Protein AF-A0A537K1M7-F1 (afdb_monomer_lite)

Structure (mmCIF, N/CA/C/O backbone):
data_AF-A0A537K1M7-F1
#
_entry.id   AF-A0A537K1M7-F1
#
loop_
_atom_site.group_PDB
_atom_site.id
_atom_site.type_symbol
_atom_site.label_atom_id
_atom_site.label_alt_id
_atom_site.label_comp_id
_atom_site.label_asym_id
_atom_site.label_entity_id
_atom_site.label_seq_id
_atom_site.pdbx_PDB_ins_code
_atom_site.Cartn_x
_atom_site.Cartn_y
_atom_site.Cartn_z
_atom_site.occupancy
_atom_site.B_iso_or_equiv
_atom_site.auth_seq_id
_atom_site.auth_comp_id
_atom_site.auth_asym_id
_atom_site.auth_atom_id
_atom_site.pdbx_PDB_model_num
ATOM 1 N N . MET A 1 1 ? -56.524 41.704 44.166 1.00 46.28 1 MET A N 1
ATOM 2 C CA . MET A 1 1 ? -56.011 42.539 43.057 1.00 46.28 1 MET A CA 1
ATOM 3 C C . MET A 1 1 ? -54.524 42.762 43.299 1.00 46.28 1 MET A C 1
ATOM 5 O O . MET A 1 1 ? -54.181 43.367 44.303 1.00 46.28 1 MET A O 1
ATOM 9 N N . LYS A 1 2 ? -53.652 42.153 42.482 1.00 39.47 2 LYS A N 1
ATOM 10 C CA . LYS A 1 2 ? -52.185 42.265 42.602 1.00 39.47 2 LYS A CA 1
ATOM 11 C C . LYS A 1 2 ? -51.695 43.483 41.801 1.00 39.47 2 LYS A C 1
ATOM 13 O O . LYS A 1 2 ? -52.174 43.650 40.679 1.00 39.47 2 LYS A O 1
ATOM 18 N N . PRO A 1 3 ? -50.773 44.301 42.334 1.00 35.41 3 PRO A N 1
ATOM 19 C CA . PRO A 1 3 ? -50.253 45.464 41.631 1.00 35.41 3 PRO A CA 1
ATOM 20 C C . PRO A 1 3 ? -49.274 45.061 40.517 1.00 35.41 3 PRO A C 1
ATOM 22 O O . PRO A 1 3 ? -48.535 44.083 40.629 1.00 35.41 3 PRO A O 1
ATOM 25 N N . LEU A 1 4 ? -49.312 45.842 39.437 1.00 50.31 4 LEU A N 1
ATOM 26 C CA . LEU A 1 4 ? -48.335 45.892 38.351 1.00 50.31 4 LEU A CA 1
ATOM 27 C C . LEU A 1 4 ? -47.011 46.448 38.888 1.00 50.31 4 LEU A C 1
ATOM 29 O O . LEU A 1 4 ? -47.069 47.449 39.583 1.00 50.31 4 LEU A O 1
ATOM 33 N N . PHE A 1 5 ? -45.881 45.802 38.571 1.00 49.34 5 PHE A N 1
ATOM 34 C CA . PHE A 1 5 ? -44.528 46.352 38.319 1.00 49.34 5 PHE A CA 1
ATOM 35 C C . PHE A 1 5 ? -43.484 45.235 38.526 1.00 49.34 5 PHE A C 1
ATOM 37 O O . PHE A 1 5 ? -43.218 44.900 39.674 1.00 49.34 5 PHE A O 1
ATOM 44 N N . ASN A 1 6 ? -42.897 44.663 37.453 1.00 32.62 6 ASN A N 1
ATOM 45 C CA . ASN A 1 6 ? -41.443 44.388 37.380 1.00 32.62 6 ASN A CA 1
ATOM 46 C C . ASN A 1 6 ? -40.952 43.763 36.045 1.00 32.62 6 ASN A C 1
ATOM 48 O O . ASN A 1 6 ? -41.394 42.684 35.660 1.00 32.62 6 ASN A O 1
ATOM 52 N N . THR A 1 7 ? -39.967 44.450 35.445 1.00 33.59 7 THR A N 1
ATOM 53 C CA . THR A 1 7 ? -38.745 43.963 34.749 1.00 33.59 7 THR A CA 1
ATOM 54 C C . THR A 1 7 ? -38.790 43.155 33.429 1.00 33.59 7 THR A C 1
ATOM 56 O O . THR A 1 7 ? -39.758 42.459 33.124 1.00 33.59 7 THR A O 1
ATOM 59 N N . PRO A 1 8 ? -37.711 43.238 32.604 1.00 41.66 8 PRO A N 1
ATOM 60 C CA . PRO A 1 8 ? -37.642 42.710 31.233 1.00 41.66 8 PRO A CA 1
ATOM 61 C C . PRO A 1 8 ? -37.436 41.184 31.194 1.00 41.66 8 PRO A C 1
ATOM 63 O O . PRO A 1 8 ? -36.663 40.660 30.401 1.00 41.66 8 PRO A O 1
ATOM 66 N N . PHE A 1 9 ? -38.125 40.439 32.057 1.00 47.12 9 PHE A N 1
ATOM 67 C CA . PHE A 1 9 ? -37.960 38.990 32.177 1.00 47.12 9 PHE A CA 1
ATOM 68 C C . PHE A 1 9 ? -38.904 38.187 31.263 1.00 47.12 9 PHE A C 1
ATOM 70 O O . PHE A 1 9 ? -38.899 36.959 31.277 1.00 47.12 9 PHE A O 1
ATOM 77 N N . LYS A 1 10 ? -39.692 38.846 30.399 1.00 42.09 10 LYS A N 1
ATOM 78 C CA . LYS A 1 10 ? -40.519 38.144 29.397 1.00 42.09 10 LYS A CA 1
ATOM 79 C C . LYS A 1 10 ? -39.716 37.492 28.259 1.00 42.09 10 LYS A C 1
ATOM 81 O O . LYS A 1 10 ? -40.303 36.746 27.485 1.00 42.09 10 LYS A O 1
ATOM 86 N N . GLN A 1 11 ? -38.404 37.721 28.161 1.00 44.38 11 GLN A N 1
ATOM 87 C CA . GLN A 1 11 ? -37.561 37.118 27.116 1.00 44.38 11 GLN A CA 1
ATOM 88 C C . GLN A 1 11 ? -36.901 35.787 27.516 1.00 44.38 11 GLN A C 1
ATOM 90 O O . GLN A 1 11 ? -36.377 35.091 26.652 1.00 44.38 11 GLN A O 1
ATOM 95 N N . ALA A 1 12 ? -36.960 35.373 28.784 1.00 45.44 12 ALA A N 1
ATOM 96 C CA . ALA A 1 12 ? -36.185 34.221 29.257 1.00 45.44 12 ALA A CA 1
ATOM 97 C C . ALA A 1 12 ? -36.898 32.855 29.155 1.00 45.44 12 ALA A C 1
ATOM 99 O O . ALA A 1 12 ? -36.339 31.857 29.600 1.00 45.44 12 ALA A O 1
ATOM 100 N N . LEU A 1 13 ? -38.105 32.772 28.573 1.00 41.72 13 LEU A N 1
ATOM 101 C CA . LEU A 1 13 ? -38.838 31.497 28.459 1.00 41.72 13 LEU A CA 1
ATOM 102 C C . LEU A 1 13 ? -38.733 30.830 27.074 1.00 41.72 13 LEU A C 1
ATOM 104 O O . LEU A 1 13 ? -38.984 29.637 26.955 1.00 41.72 13 LEU A O 1
ATOM 108 N N . LEU A 1 14 ? -38.294 31.554 26.036 1.00 40.31 14 LEU A N 1
ATOM 109 C CA . LEU A 1 14 ? -38.067 30.989 24.693 1.00 40.31 14 LEU A CA 1
ATOM 110 C C . LEU A 1 14 ? -36.655 30.412 24.493 1.00 40.31 14 LEU A C 1
ATOM 112 O O . LEU A 1 14 ? -36.422 29.693 23.528 1.00 40.31 14 LEU A O 1
ATOM 116 N N . ALA A 1 15 ? -35.727 30.652 25.422 1.00 47.09 15 ALA A N 1
ATOM 117 C CA . ALA A 1 15 ? -34.363 30.118 25.358 1.00 47.09 15 ALA A CA 1
ATOM 118 C C . ALA A 1 15 ? -34.199 28.728 26.009 1.00 47.09 15 ALA A C 1
ATOM 120 O O . ALA A 1 15 ? -33.095 28.195 26.043 1.00 47.09 15 ALA A O 1
ATOM 121 N N . LEU A 1 16 ? -35.279 28.118 26.512 1.00 48.31 16 LEU A N 1
ATOM 122 C CA . LEU A 1 16 ? -35.249 26.752 27.058 1.00 48.31 16 LEU A CA 1
ATOM 123 C C . LEU A 1 16 ? -35.706 25.684 26.048 1.00 48.31 16 LEU A C 1
ATOM 125 O O . LEU A 1 16 ? -35.660 24.500 26.360 1.00 48.31 16 LEU A O 1
ATOM 129 N N . PHE A 1 17 ? -36.048 26.077 24.812 1.00 54.41 17 PHE A N 1
ATOM 130 C CA . PHE A 1 17 ? -36.280 25.163 23.681 1.00 54.41 17 PHE A CA 1
ATOM 131 C C . PHE A 1 17 ? -35.161 25.225 22.626 1.00 54.41 17 PHE A C 1
ATOM 133 O O . PHE A 1 17 ? -35.382 25.075 21.428 1.00 54.41 17 PHE A O 1
ATOM 140 N N . SER A 1 18 ? -33.932 25.493 23.063 1.00 53.09 18 SER A N 1
ATOM 141 C CA . SER A 1 18 ? -32.704 25.306 22.273 1.00 53.09 18 SER A CA 1
ATOM 142 C C . SER A 1 18 ? -31.525 25.032 23.210 1.00 53.09 18 SER A C 1
ATOM 144 O O . SER A 1 18 ? -30.436 25.576 23.058 1.00 53.09 18 SER A O 1
ATOM 146 N N . PHE A 1 19 ? -31.742 24.203 24.232 1.00 50.69 19 PHE A N 1
ATOM 147 C CA . PHE A 1 19 ? -30.648 23.677 25.037 1.00 50.69 19 PHE A CA 1
ATOM 148 C C . PHE A 1 19 ? -29.911 22.615 24.197 1.00 50.69 19 PHE A C 1
ATOM 150 O O . PHE A 1 19 ? -30.451 21.554 23.909 1.00 50.69 19 PHE A O 1
ATOM 157 N N . ALA A 1 20 ? -28.680 22.920 23.783 1.00 54.00 20 ALA A N 1
ATOM 158 C CA . ALA A 1 20 ? -27.613 21.938 23.564 1.00 54.00 20 ALA A CA 1
ATOM 159 C C . ALA A 1 20 ? -27.819 20.791 22.540 1.00 54.00 20 ALA A C 1
ATOM 161 O O . ALA A 1 20 ? -27.410 19.661 22.806 1.00 54.00 20 ALA A O 1
ATOM 162 N N . LEU A 1 21 ? -28.343 21.058 21.338 1.00 54.38 21 LEU A N 1
ATOM 163 C CA . LEU A 1 21 ? -28.230 20.096 20.219 1.00 54.38 21 LEU A CA 1
ATOM 164 C C . LEU A 1 21 ? -27.190 20.464 19.162 1.00 54.38 21 LEU A C 1
ATOM 166 O O . LEU A 1 21 ? -26.990 19.692 18.230 1.00 54.38 21 LEU A O 1
ATOM 170 N N . SER A 1 22 ? -26.450 21.563 19.327 1.00 53.53 22 SER A N 1
ATOM 171 C CA . SER A 1 22 ? -25.208 21.726 18.567 1.00 53.53 22 SER A CA 1
ATOM 172 C C . SER A 1 22 ? -24.098 20.947 19.266 1.00 53.53 22 SER A C 1
ATOM 174 O O . SER A 1 22 ? -23.101 21.488 19.737 1.00 53.53 22 SER A O 1
ATOM 176 N N . GLN A 1 23 ? -24.300 19.635 19.372 1.00 57.00 23 GLN A N 1
ATOM 177 C CA . GLN A 1 23 ? -23.167 18.734 19.367 1.00 57.00 23 GLN A CA 1
ATOM 178 C C . GLN A 1 23 ? -22.616 18.921 17.965 1.00 57.00 23 GLN A C 1
ATOM 180 O O . GLN A 1 23 ? -23.189 18.420 16.999 1.00 57.00 23 GLN A O 1
ATOM 185 N N . CYS A 1 24 ? -21.599 19.770 17.841 1.00 57.41 24 CYS A N 1
ATOM 186 C CA . CYS A 1 24 ? -20.770 19.819 16.655 1.00 57.41 24 CYS A CA 1
ATOM 187 C C . CYS A 1 24 ? -20.187 18.410 16.542 1.00 57.41 24 CYS A C 1
ATOM 189 O O . CYS A 1 24 ? -19.166 18.110 17.158 1.00 57.41 24 CYS A O 1
ATOM 191 N N . LEU A 1 25 ? -20.929 17.501 15.900 1.00 62.62 25 LEU A N 1
ATOM 192 C CA . LEU A 1 25 ? -20.457 16.164 15.593 1.00 62.62 25 LEU A CA 1
ATOM 193 C C . LEU A 1 25 ? -19.112 16.405 14.920 1.00 62.62 25 LEU A C 1
ATOM 195 O O . LEU A 1 25 ? -19.091 17.209 13.980 1.00 62.62 25 LEU A O 1
ATOM 199 N N . PRO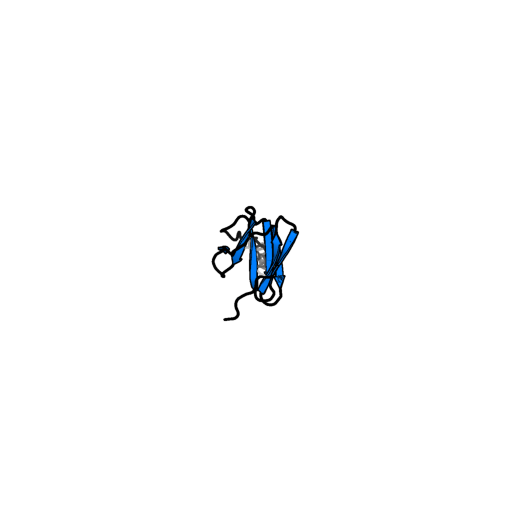 A 1 26 ? -18.000 15.845 15.433 1.00 67.19 26 PRO A N 1
ATOM 200 C CA . PRO A 1 26 ? -16.703 16.076 14.825 1.00 67.19 26 PRO A CA 1
ATOM 201 C C . PRO A 1 26 ? -16.861 15.836 13.331 1.00 67.19 26 PRO A C 1
ATOM 203 O O . PRO A 1 26 ? -17.271 14.750 12.914 1.00 67.19 26 PRO A O 1
ATOM 206 N N . ALA A 1 27 ? -16.653 16.895 12.544 1.00 75.00 27 ALA A N 1
ATOM 207 C CA . ALA A 1 27 ? -16.767 16.801 11.103 1.00 75.00 27 ALA A CA 1
ATOM 208 C C . ALA A 1 27 ? -15.863 15.648 10.669 1.00 75.00 27 ALA A C 1
ATOM 210 O O . ALA A 1 27 ? -14.733 15.542 11.147 1.00 75.00 27 ALA A O 1
ATOM 211 N N . GLN A 1 28 ? -16.367 14.748 9.829 1.00 85.44 28 GLN A N 1
ATOM 212 C CA . GLN A 1 28 ? -15.561 13.641 9.339 1.00 85.44 28 GLN A CA 1
ATOM 213 C C . GLN A 1 28 ? -14.348 14.223 8.601 1.00 85.44 28 GLN A C 1
ATOM 215 O O . GLN A 1 28 ? -14.498 14.835 7.544 1.00 85.44 28 GLN A O 1
ATOM 220 N N . THR A 1 29 ? -13.155 14.083 9.183 1.00 89.38 29 THR A N 1
ATOM 221 C CA . THR A 1 29 ? -11.912 14.609 8.616 1.00 89.38 29 THR A CA 1
ATOM 222 C C . THR A 1 29 ? -11.028 13.485 8.103 1.00 89.38 29 THR A C 1
ATOM 224 O O . THR A 1 29 ? -10.988 12.378 8.642 1.00 89.38 29 THR A O 1
ATOM 227 N N . TRP A 1 30 ? -10.290 13.789 7.040 1.00 93.00 30 TRP A N 1
ATOM 228 C CA . TRP A 1 30 ? -9.182 12.961 6.592 1.00 93.00 30 TRP A CA 1
ATOM 229 C C . TRP A 1 30 ? -7.943 13.310 7.413 1.00 93.00 30 TRP A C 1
ATOM 231 O O . TRP A 1 30 ? -7.570 14.480 7.507 1.00 93.00 30 TRP A O 1
ATOM 241 N N . SER A 1 31 ? -7.294 12.298 7.985 1.00 93.06 31 SER A N 1
ATOM 242 C CA . SER A 1 31 ? -5.982 12.452 8.612 1.00 93.06 31 SER A CA 1
ATOM 243 C C . SER A 1 31 ? -4.901 11.950 7.663 1.00 93.06 31 SER A C 1
ATOM 245 O O . SER A 1 31 ? -5.009 10.854 7.111 1.00 93.06 31 SER A O 1
ATOM 247 N N . LEU A 1 32 ? -3.853 12.750 7.467 1.00 93.44 32 LEU A N 1
ATOM 248 C CA . LEU A 1 32 ? -2.707 12.354 6.657 1.00 93.44 32 LEU A CA 1
ATOM 249 C C . LEU A 1 32 ? -1.905 11.262 7.377 1.00 93.44 32 LEU A C 1
ATOM 251 O O . LEU A 1 32 ? -1.295 11.520 8.417 1.00 93.44 32 LEU A O 1
ATOM 255 N N . VAL A 1 33 ? -1.813 10.081 6.767 1.00 95.75 33 VAL A N 1
ATOM 256 C CA . VAL A 1 33 ? -0.855 9.043 7.170 1.00 95.75 33 VAL A CA 1
ATOM 257 C C . VAL A 1 33 ? 0.497 9.368 6.532 1.00 95.75 33 VAL A C 1
ATOM 259 O O . VAL A 1 33 ? 0.704 9.161 5.338 1.00 95.75 33 VAL A O 1
ATOM 262 N N . LYS A 1 34 ? 1.407 9.954 7.318 1.00 95.75 34 LYS A N 1
ATOM 263 C CA . LYS A 1 34 ? 2.738 10.376 6.851 1.00 95.75 34 LYS A CA 1
ATOM 264 C C . LYS A 1 34 ? 3.646 9.171 6.562 1.00 95.75 34 LYS A C 1
ATOM 266 O O . LYS A 1 34 ? 3.437 8.081 7.084 1.00 95.75 34 LYS A O 1
ATOM 271 N N . GLY A 1 35 ? 4.700 9.403 5.781 1.00 97.12 35 GLY A N 1
ATOM 272 C CA . GLY A 1 35 ? 5.836 8.483 5.636 1.00 97.12 35 GLY A CA 1
ATOM 273 C C . GLY A 1 35 ? 6.212 8.175 4.190 1.00 97.12 35 GLY A C 1
ATOM 274 O O . GLY A 1 35 ? 7.397 8.070 3.894 1.00 97.12 35 GLY A O 1
ATOM 275 N N . ILE A 1 36 ? 5.236 8.102 3.282 1.00 97.75 36 ILE A N 1
ATOM 276 C CA . ILE A 1 36 ? 5.474 7.790 1.865 1.00 97.75 36 ILE A CA 1
ATOM 277 C C . ILE A 1 36 ? 4.635 8.676 0.944 1.00 97.75 36 ILE A C 1
ATOM 279 O O . ILE A 1 36 ? 3.571 9.162 1.326 1.00 97.75 36 ILE A O 1
ATOM 283 N N . ALA A 1 37 ? 5.097 8.840 -0.294 1.00 98.19 37 ALA A N 1
ATOM 284 C CA . ALA A 1 37 ? 4.271 9.304 -1.403 1.00 98.19 37 ALA A CA 1
ATOM 285 C C . ALA A 1 37 ? 3.788 8.075 -2.189 1.00 98.19 37 ALA A C 1
ATOM 287 O O . ALA A 1 37 ? 4.578 7.447 -2.895 1.00 98.19 37 ALA A O 1
ATOM 288 N N . ALA A 1 38 ? 2.516 7.705 -2.026 1.00 98.06 38 ALA A N 1
ATOM 289 C CA . ALA A 1 38 ? 1.928 6.507 -2.626 1.00 98.06 38 ALA A CA 1
ATOM 290 C C . ALA A 1 38 ? 1.219 6.802 -3.958 1.00 98.06 38 ALA A C 1
ATOM 292 O O . ALA A 1 38 ? 0.603 7.854 -4.113 1.00 98.06 38 ALA A O 1
ATOM 293 N N . GLN A 1 39 ? 1.285 5.852 -4.892 1.00 98.50 39 GLN A N 1
ATOM 294 C CA . GLN A 1 39 ? 0.488 5.836 -6.124 1.00 98.50 39 GLN A CA 1
ATOM 295 C C . GLN A 1 39 ? -0.704 4.866 -6.063 1.00 98.50 39 GLN A C 1
ATOM 297 O O . GLN A 1 39 ? -1.667 5.054 -6.799 1.00 98.50 39 GLN A O 1
ATOM 302 N N . ASP A 1 40 ? -0.653 3.843 -5.204 1.00 98.75 40 ASP A N 1
ATOM 303 C CA . ASP A 1 40 ? -1.742 2.877 -4.992 1.00 98.75 40 ASP A CA 1
ATOM 304 C C . ASP A 1 40 ? -1.683 2.334 -3.551 1.00 98.75 40 ASP A C 1
ATOM 306 O O . ASP A 1 40 ? -0.605 2.297 -2.947 1.00 98.75 40 ASP A O 1
ATOM 310 N N . ILE A 1 41 ? -2.828 1.934 -2.991 1.00 98.69 41 ILE A N 1
ATOM 311 C CA . ILE A 1 41 ? -2.966 1.398 -1.626 1.00 98.69 41 ILE A CA 1
ATOM 312 C C . ILE A 1 41 ? -4.092 0.363 -1.569 1.00 98.69 41 ILE A C 1
ATOM 314 O O . ILE A 1 41 ? -5.136 0.526 -2.197 1.00 98.69 41 ILE A O 1
ATOM 318 N N . ALA A 1 42 ? -3.909 -0.688 -0.772 1.00 98.62 42 ALA A N 1
ATOM 319 C CA . ALA A 1 42 ? -4.913 -1.719 -0.551 1.00 98.62 42 ALA A CA 1
ATOM 320 C C . ALA A 1 42 ? -4.949 -2.173 0.914 1.00 98.62 42 ALA A C 1
ATOM 322 O O . ALA A 1 42 ? -3.928 -2.209 1.606 1.00 98.62 42 ALA A O 1
ATOM 323 N N . VAL A 1 43 ? -6.148 -2.537 1.374 1.00 98.25 43 VAL A N 1
ATOM 324 C CA . VAL A 1 43 ? -6.418 -2.990 2.743 1.00 98.25 43 VAL A CA 1
ATOM 325 C C . VAL A 1 43 ? -7.108 -4.350 2.694 1.00 98.25 43 VAL A C 1
ATOM 327 O O . VAL A 1 43 ? -8.138 -4.504 2.038 1.00 98.25 43 VAL A O 1
ATOM 330 N N . GLY A 1 44 ? -6.537 -5.336 3.382 1.00 96.88 44 GLY A N 1
ATOM 331 C CA . GLY A 1 44 ? -7.117 -6.667 3.549 1.00 96.88 44 GLY A CA 1
ATOM 332 C C . GLY A 1 44 ? -8.150 -6.710 4.675 1.00 96.88 44 GLY A C 1
ATOM 333 O O . GLY A 1 44 ? -8.121 -5.900 5.602 1.00 96.88 44 GLY A O 1
ATOM 334 N N . LYS A 1 45 ? -9.044 -7.708 4.648 1.00 97.00 45 LYS A N 1
ATOM 335 C CA . LYS A 1 45 ? -10.074 -7.905 5.693 1.00 97.00 45 LYS A CA 1
ATOM 336 C C . LYS A 1 45 ? -9.473 -8.041 7.100 1.00 97.00 45 LYS A C 1
ATOM 338 O O . LYS A 1 45 ? -10.091 -7.612 8.069 1.00 97.00 45 LYS A O 1
ATOM 343 N N . ASN A 1 46 ? -8.289 -8.639 7.212 1.00 95.12 46 ASN A N 1
ATOM 344 C CA . ASN A 1 46 ? -7.567 -8.814 8.473 1.00 95.12 46 ASN A CA 1
ATOM 345 C C . ASN A 1 46 ? -6.889 -7.528 8.997 1.00 95.12 46 ASN A C 1
ATOM 347 O O . ASN A 1 46 ? -6.189 -7.591 10.002 1.00 95.12 46 ASN A O 1
ATOM 351 N N . GLY A 1 47 ? -7.045 -6.388 8.314 1.00 96.50 47 GLY A N 1
ATOM 352 C CA . GLY A 1 47 ? -6.426 -5.113 8.683 1.00 96.50 47 GLY A CA 1
ATOM 353 C C . GLY A 1 47 ? -5.011 -4.903 8.140 1.00 96.50 47 GLY A C 1
ATOM 354 O O . GLY A 1 47 ? -4.411 -3.870 8.417 1.00 96.50 47 GLY A O 1
ATOM 355 N N . SER A 1 48 ? -4.469 -5.836 7.349 1.00 97.06 48 SER A N 1
ATOM 356 C CA . SER A 1 48 ? -3.188 -5.627 6.661 1.00 97.06 48 SER A CA 1
ATOM 357 C C . SER A 1 48 ? -3.308 -4.496 5.643 1.00 97.06 48 SER A C 1
ATOM 359 O O . SER A 1 48 ? -4.218 -4.512 4.813 1.00 97.06 48 SER A O 1
ATOM 361 N N . VAL A 1 49 ? -2.372 -3.548 5.668 1.00 98.38 49 VAL A N 1
ATOM 362 C CA . VAL A 1 49 ? -2.331 -2.421 4.728 1.00 98.38 49 VAL A CA 1
ATOM 363 C C . VAL A 1 49 ? -1.027 -2.462 3.946 1.00 98.38 49 VAL A C 1
ATOM 365 O O . VAL A 1 49 ? 0.054 -2.590 4.521 1.00 98.38 49 VAL A O 1
ATOM 368 N N . TRP A 1 50 ? -1.142 -2.332 2.629 1.00 98.56 50 TRP A N 1
ATOM 369 C CA . TRP A 1 50 ? -0.015 -2.296 1.709 1.00 98.56 50 TRP A CA 1
ATOM 370 C C . TRP A 1 50 ? -0.163 -1.147 0.719 1.00 98.56 50 TRP A C 1
ATOM 372 O O . TRP A 1 50 ? -1.279 -0.774 0.365 1.00 98.56 50 TRP A O 1
ATOM 382 N N . ALA A 1 51 ? 0.955 -0.613 0.240 1.00 98.75 51 ALA A N 1
ATOM 383 C CA . ALA A 1 51 ? 0.978 0.475 -0.729 1.00 98.75 51 ALA A CA 1
ATOM 384 C C . ALA A 1 51 ? 2.114 0.313 -1.743 1.00 98.75 51 ALA A C 1
ATOM 386 O O . ALA A 1 51 ? 3.129 -0.325 -1.466 1.00 98.75 51 ALA A O 1
ATOM 387 N N . THR A 1 52 ? 1.965 0.941 -2.905 1.00 98.81 52 THR A N 1
ATOM 388 C CA . THR A 1 52 ? 3.070 1.180 -3.844 1.00 98.81 52 THR A CA 1
ATO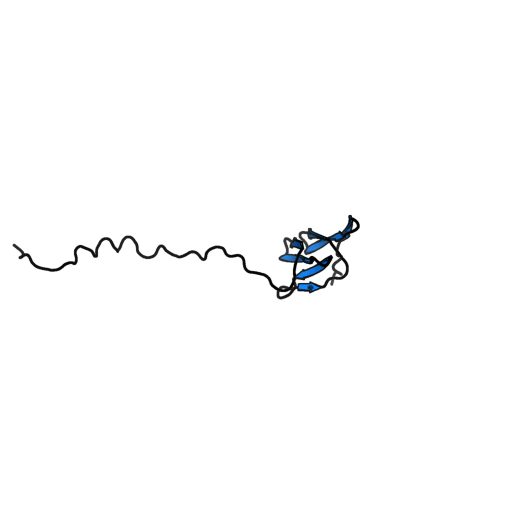M 389 C C . THR A 1 52 ? 3.387 2.666 -3.870 1.00 98.81 52 THR A C 1
ATOM 391 O O . THR A 1 52 ? 2.478 3.484 -4.017 1.00 98.81 52 THR A O 1
ATOM 394 N N . GLY A 1 53 ? 4.660 3.027 -3.732 1.00 98.56 53 GLY A N 1
ATOM 395 C CA . GLY A 1 53 ? 5.143 4.400 -3.847 1.00 98.56 53 GLY A CA 1
ATOM 396 C C . GLY A 1 53 ? 5.182 4.895 -5.290 1.00 98.56 53 GLY A C 1
ATOM 397 O O . GLY A 1 53 ? 5.297 4.092 -6.209 1.00 98.56 53 GLY A O 1
ATOM 398 N N . ILE A 1 54 ? 5.185 6.218 -5.490 1.00 98.38 54 ILE A N 1
ATOM 399 C CA . ILE A 1 54 ? 5.420 6.850 -6.812 1.00 98.38 54 ILE A CA 1
ATOM 400 C C . ILE A 1 54 ? 6.798 6.506 -7.413 1.00 98.38 54 ILE A C 1
ATOM 402 O O . ILE A 1 54 ? 7.061 6.728 -8.590 1.00 98.38 54 ILE A O 1
ATOM 406 N N . ASN A 1 55 ? 7.701 5.992 -6.578 1.00 98.00 55 ASN A N 1
ATOM 407 C CA . ASN A 1 55 ? 9.021 5.472 -6.922 1.00 98.00 55 ASN A CA 1
ATOM 408 C C . ASN A 1 55 ? 8.999 3.963 -7.245 1.00 98.00 55 ASN A C 1
ATOM 410 O O . ASN A 1 55 ? 10.056 3.342 -7.328 1.00 98.00 55 ASN A O 1
ATOM 414 N N . ASN A 1 56 ? 7.812 3.367 -7.389 1.00 98.44 56 ASN A N 1
ATOM 415 C CA . ASN A 1 56 ? 7.562 1.936 -7.556 1.00 98.44 56 ASN A CA 1
ATOM 416 C C . ASN A 1 56 ? 8.065 1.040 -6.406 1.00 98.44 56 ASN A C 1
ATOM 418 O O . ASN A 1 56 ? 8.180 -0.171 -6.602 1.00 98.44 56 ASN A O 1
ATOM 422 N N . VAL A 1 57 ? 8.382 1.590 -5.227 1.00 98.62 57 VAL A N 1
ATOM 423 C CA . VAL A 1 57 ? 8.736 0.802 -4.031 1.00 98.62 57 VAL A CA 1
ATOM 424 C C . VAL A 1 57 ? 7.465 0.233 -3.400 1.00 98.62 57 VAL A C 1
ATOM 426 O O . VAL A 1 57 ? 6.433 0.901 -3.367 1.00 98.62 57 VAL A O 1
ATOM 429 N N . ILE A 1 58 ? 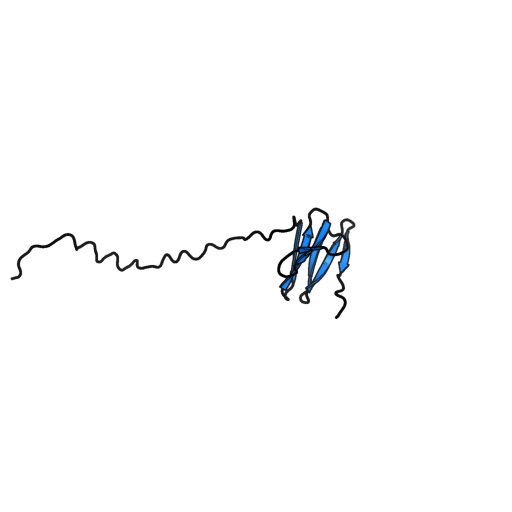7.527 -1.000 -2.900 1.00 98.69 58 ILE A N 1
ATOM 430 C CA . ILE A 1 58 ? 6.411 -1.648 -2.201 1.00 98.69 58 ILE A CA 1
ATOM 431 C C . ILE A 1 58 ? 6.551 -1.371 -0.704 1.00 98.69 58 ILE A C 1
ATOM 433 O O . ILE A 1 58 ? 7.636 -1.522 -0.147 1.00 98.69 58 ILE A O 1
ATOM 437 N N . TYR A 1 59 ? 5.456 -0.995 -0.050 1.00 98.69 59 TYR A N 1
ATOM 438 C CA . TYR A 1 59 ? 5.413 -0.711 1.379 1.00 98.69 59 TYR A CA 1
ATOM 439 C C . TYR A 1 59 ? 4.341 -1.539 2.089 1.00 98.69 59 TYR A C 1
ATOM 441 O O . TYR A 1 59 ? 3.261 -1.771 1.538 1.00 98.69 59 TYR A O 1
ATOM 449 N N . ARG A 1 60 ? 4.612 -1.931 3.337 1.00 98.25 60 ARG A N 1
ATOM 450 C CA . ARG A 1 60 ? 3.648 -2.555 4.254 1.00 98.25 60 ARG A CA 1
ATOM 451 C C . ARG A 1 60 ? 3.522 -1.708 5.516 1.00 98.25 60 ARG A C 1
ATOM 453 O O . ARG A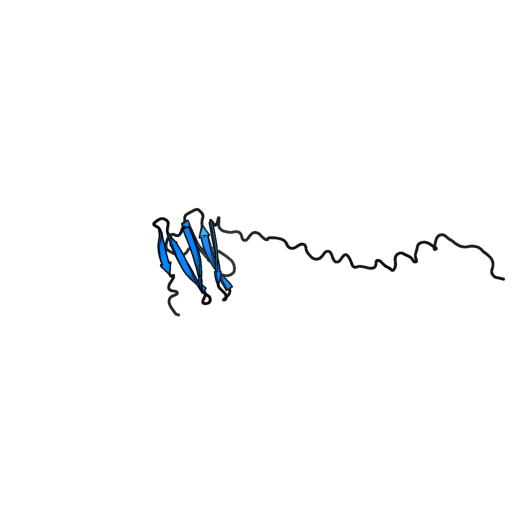 1 60 ? 4.526 -1.263 6.056 1.00 98.25 60 ARG A O 1
ATOM 460 N N . TRP A 1 61 ? 2.303 -1.475 5.984 1.00 98.19 61 TRP A N 1
ATOM 461 C CA . TRP A 1 61 ? 2.069 -0.791 7.254 1.00 98.19 61 TRP A CA 1
ATOM 462 C C . TRP A 1 61 ? 2.263 -1.763 8.421 1.00 98.19 61 TRP A C 1
ATOM 464 O O . TRP A 1 61 ? 1.637 -2.824 8.441 1.00 98.19 61 TRP A O 1
ATOM 474 N N . ASP A 1 62 ? 3.089 -1.397 9.400 1.00 95.81 62 ASP A N 1
ATOM 475 C CA . ASP A 1 62 ? 3.329 -2.202 10.610 1.00 95.81 62 ASP A CA 1
ATOM 476 C C . ASP A 1 62 ? 2.398 -1.834 11.790 1.00 95.81 62 ASP A C 1
ATOM 478 O O . ASP A 1 62 ? 2.442 -2.466 12.844 1.00 95.81 62 ASP A O 1
ATOM 482 N N . GLY A 1 63 ? 1.538 -0.822 11.617 1.00 95.69 63 GLY A N 1
ATOM 483 C CA . GLY A 1 63 ? 0.708 -0.238 12.680 1.00 95.69 63 GLY A CA 1
ATOM 484 C C . GLY A 1 63 ? 1.149 1.166 13.107 1.00 95.69 63 GLY A C 1
ATOM 485 O O . GLY A 1 63 ? 0.335 1.922 13.637 1.00 95.69 63 GLY A O 1
ATOM 486 N N . LEU A 1 64 ? 2.401 1.529 12.832 1.00 96.31 64 LEU A N 1
ATOM 487 C CA . LEU A 1 64 ? 3.047 2.771 13.249 1.00 96.31 64 LEU A CA 1
ATOM 488 C C . LEU A 1 64 ? 3.762 3.485 12.091 1.00 96.31 64 LEU A C 1
ATOM 490 O O . LEU A 1 64 ? 3.787 4.717 12.046 1.00 96.31 64 LEU A O 1
ATOM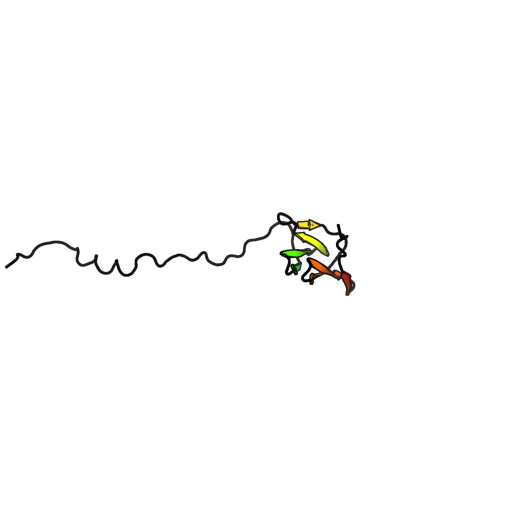 494 N N . SER A 1 65 ? 4.348 2.725 11.169 1.00 97.69 65 SER A N 1
ATOM 495 C CA . SER A 1 65 ? 5.167 3.205 10.065 1.00 97.69 65 SER A CA 1
ATOM 496 C C . SER A 1 65 ? 5.054 2.322 8.816 1.00 97.69 65 SER A C 1
ATOM 498 O O . SER A 1 65 ? 4.486 1.227 8.832 1.00 97.69 65 SER A O 1
ATOM 500 N N . TRP A 1 66 ? 5.576 2.835 7.699 1.00 98.44 66 TRP A N 1
ATOM 501 C CA . TRP A 1 66 ? 5.676 2.098 6.442 1.00 98.44 66 TRP A CA 1
ATOM 502 C C . TRP A 1 66 ? 7.021 1.376 6.355 1.00 98.44 66 TRP A C 1
ATOM 504 O O . TRP A 1 66 ? 8.071 2.010 6.254 1.00 98.44 66 TRP A O 1
ATOM 514 N N . GLU A 1 67 ? 6.981 0.050 6.328 1.00 98.12 67 GLU A N 1
ATOM 515 C CA . GLU A 1 67 ? 8.131 -0.815 6.091 1.00 98.12 67 GLU A CA 1
ATOM 516 C C . GLU A 1 67 ? 8.362 -0.985 4.586 1.00 98.12 67 GLU A C 1
ATOM 518 O O . GLU A 1 67 ? 7.415 -1.203 3.827 1.00 98.12 67 GLU A O 1
ATOM 523 N N . THR A 1 68 ? 9.619 -0.899 4.142 1.00 98.00 68 THR A N 1
ATOM 524 C CA . THR A 1 68 ? 9.977 -1.174 2.743 1.00 98.00 68 THR A CA 1
ATOM 525 C C . THR A 1 68 ? 10.009 -2.674 2.493 1.00 98.00 68 THR A C 1
ATOM 527 O O . THR A 1 68 ? 10.714 -3.409 3.179 1.00 98.00 68 THR A O 1
ATOM 530 N N . MET A 1 69 ? 9.302 -3.112 1.459 1.00 97.69 69 MET A N 1
ATOM 531 C CA . MET A 1 69 ? 9.230 -4.506 1.046 1.00 97.69 69 MET A CA 1
ATOM 532 C C . MET A 1 69 ? 10.047 -4.725 -0.233 1.00 97.69 69 MET A C 1
ATOM 534 O O . MET A 1 69 ? 10.136 -3.828 -1.077 1.00 97.69 69 MET A O 1
ATOM 538 N N . PRO A 1 70 ? 10.651 -5.912 -0.412 1.00 96.50 70 PRO A N 1
ATOM 539 C CA . PRO A 1 70 ? 11.449 -6.206 -1.593 1.00 96.50 70 PRO A CA 1
ATOM 540 C C . PRO A 1 70 ? 10.596 -6.230 -2.867 1.00 96.50 70 PRO A C 1
ATOM 542 O O . PRO A 1 70 ? 9.463 -6.714 -2.873 1.00 96.50 70 PRO A O 1
ATOM 545 N N . GLY A 1 71 ? 11.190 -5.774 -3.970 1.00 96.62 71 GLY A N 1
ATOM 546 C CA . GLY A 1 71 ? 10.573 -5.770 -5.295 1.00 96.62 71 GLY A CA 1
ATOM 547 C C . GLY A 1 71 ? 10.143 -4.381 -5.758 1.00 96.62 71 GLY A C 1
ATOM 548 O O . GLY A 1 71 ? 10.507 -3.364 -5.171 1.00 96.62 71 GLY A O 1
ATOM 549 N N . SER A 1 72 ? 9.398 -4.349 -6.863 1.00 98.19 72 SER A N 1
ATOM 550 C CA . SER A 1 72 ? 8.890 -3.113 -7.446 1.00 98.19 72 SER A CA 1
ATOM 551 C C . SER A 1 72 ? 7.530 -3.334 -8.095 1.00 98.19 72 SER A C 1
ATOM 553 O O . SER A 1 72 ? 7.337 -4.320 -8.812 1.00 98.19 72 SER A O 1
ATOM 555 N N . ALA A 1 73 ? 6.588 -2.431 -7.831 1.00 98.69 73 ALA A N 1
ATOM 556 C CA . ALA A 1 73 ? 5.222 -2.535 -8.321 1.00 98.69 73 ALA A CA 1
ATOM 557 C C . ALA A 1 73 ? 4.588 -1.174 -8.594 1.00 98.69 73 ALA A C 1
ATOM 559 O O . ALA A 1 73 ? 4.939 -0.176 -7.970 1.00 98.69 73 ALA A O 1
ATOM 560 N N . THR A 1 74 ? 3.622 -1.167 -9.510 1.00 98.62 74 THR A N 1
ATOM 561 C CA . THR A 1 74 ? 2.825 0.009 -9.860 1.00 98.62 74 THR A CA 1
ATOM 562 C C . THR A 1 74 ? 1.386 -0.078 -9.358 1.00 98.62 74 THR A C 1
ATOM 564 O O . THR A 1 74 ? 0.726 0.955 -9.266 1.00 98.62 74 THR A O 1
ATOM 567 N N . ARG A 1 75 ? 0.879 -1.283 -9.064 1.00 98.81 75 ARG A N 1
ATOM 568 C CA . ARG A 1 75 ? -0.490 -1.540 -8.585 1.00 98.81 75 ARG A CA 1
ATOM 569 C C . ARG A 1 75 ? -0.495 -2.605 -7.500 1.00 98.81 75 ARG A C 1
ATOM 571 O O . ARG A 1 75 ? 0.347 -3.507 -7.545 1.00 98.81 75 ARG A O 1
ATOM 578 N N . ILE A 1 76 ? -1.461 -2.540 -6.582 1.00 98.75 76 ILE A N 1
ATOM 579 C CA . ILE A 1 76 ? -1.557 -3.486 -5.461 1.00 98.75 76 ILE A CA 1
ATOM 580 C C . ILE A 1 76 ? -2.997 -3.844 -5.073 1.00 98.75 76 ILE A C 1
ATOM 582 O O . ILE A 1 76 ? -3.903 -3.021 -5.132 1.00 98.75 76 ILE A O 1
ATOM 586 N N . ALA A 1 77 ? -3.197 -5.091 -4.650 1.00 98.62 77 ALA A N 1
ATOM 587 C CA . ALA A 1 77 ? -4.409 -5.604 -4.018 1.00 98.62 77 ALA A CA 1
ATOM 588 C C . ALA A 1 77 ? -4.028 -6.514 -2.839 1.00 98.62 77 ALA A C 1
ATOM 590 O O . ALA A 1 77 ? -2.927 -7.058 -2.812 1.00 98.62 77 ALA A O 1
ATOM 591 N N . VAL A 1 78 ? -4.917 -6.699 -1.861 1.00 97.88 78 VAL A N 1
ATOM 592 C CA . VAL A 1 78 ? -4.650 -7.529 -0.671 1.00 97.88 78 VAL A CA 1
ATOM 593 C C . VAL A 1 78 ? -5.807 -8.501 -0.462 1.00 97.88 78 VAL A C 1
ATOM 595 O O . VAL A 1 78 ? -6.971 -8.103 -0.504 1.00 97.88 78 VAL A O 1
ATOM 598 N N . ASP A 1 79 ? -5.495 -9.783 -0.266 1.00 95.88 79 ASP A N 1
ATOM 599 C CA . ASP A 1 79 ? -6.504 -10.814 -0.016 1.00 95.88 79 ASP A CA 1
ATOM 600 C C . ASP A 1 79 ? -7.042 -10.770 1.437 1.00 95.88 79 ASP A C 1
ATOM 602 O O . ASP A 1 79 ? -6.505 -10.054 2.289 1.00 95.88 79 ASP A O 1
ATOM 606 N N . PRO A 1 80 ? -8.116 -11.513 1.774 1.00 95.69 80 PRO A N 1
ATOM 607 C CA . PRO A 1 80 ? -8.675 -11.495 3.127 1.00 95.69 80 PRO A CA 1
ATOM 608 C C . PRO A 1 80 ? -7.712 -11.941 4.238 1.00 95.69 80 PRO A C 1
ATOM 610 O O . PRO A 1 80 ? -7.924 -11.564 5.390 1.00 95.69 80 PRO A O 1
ATOM 613 N N . ASN A 1 81 ? -6.675 -12.715 3.903 1.00 93.31 81 ASN A N 1
ATOM 614 C CA . ASN A 1 81 ? -5.659 -13.204 4.835 1.00 93.31 81 ASN A CA 1
ATOM 615 C C . ASN A 1 81 ? -4.460 -12.245 4.951 1.00 93.31 81 ASN A C 1
ATOM 617 O O . ASN A 1 81 ? -3.541 -12.510 5.722 1.00 93.31 81 ASN A O 1
ATOM 621 N N . GLY A 1 82 ? -4.463 -11.135 4.205 1.00 94.44 82 GLY A N 1
ATOM 622 C CA . GLY A 1 82 ? -3.434 -10.098 4.251 1.00 94.44 82 GLY A CA 1
ATOM 623 C C . GLY A 1 82 ? -2.286 -10.280 3.261 1.00 94.44 82 GLY A C 1
ATOM 624 O O . GLY A 1 82 ? -1.333 -9.498 3.305 1.00 94.44 82 GLY A O 1
ATOM 625 N N . ALA A 1 83 ? -2.347 -11.271 2.364 1.00 94.88 83 ALA A N 1
ATOM 626 C CA . ALA A 1 83 ? -1.314 -11.437 1.348 1.00 94.88 83 ALA A CA 1
ATOM 627 C C . ALA A 1 83 ? -1.515 -10.432 0.205 1.00 94.88 83 ALA A C 1
ATOM 629 O O . ALA A 1 83 ? -2.604 -10.329 -0.369 1.00 94.88 83 ALA A O 1
ATOM 630 N N . ALA A 1 84 ? -0.451 -9.705 -0.135 1.00 97.56 84 ALA A N 1
ATOM 631 C CA . ALA A 1 84 ? -0.464 -8.743 -1.227 1.00 97.56 84 ALA A CA 1
ATOM 632 C C . ALA A 1 84 ? -0.292 -9.419 -2.594 1.00 97.56 84 ALA A C 1
ATOM 634 O O . ALA A 1 84 ? 0.497 -10.350 -2.761 1.00 97.56 84 ALA A O 1
ATOM 635 N N . TRP A 1 85 ? -1.000 -8.888 -3.581 1.00 98.44 85 TRP A N 1
ATOM 636 C CA . TRP A 1 85 ? -0.853 -9.159 -5.002 1.00 98.44 85 TRP A CA 1
ATOM 637 C C . TRP A 1 85 ? -0.470 -7.860 -5.696 1.00 98.44 85 TRP A C 1
ATOM 639 O O . TRP A 1 85 ? -1.080 -6.824 -5.436 1.00 98.44 85 TRP A O 1
ATOM 649 N N . VAL A 1 86 ? 0.522 -7.902 -6.577 1.00 98.69 86 VAL A N 1
ATOM 650 C CA . VAL A 1 86 ? 1.048 -6.706 -7.240 1.00 98.69 86 VAL A CA 1
ATOM 651 C C . VAL A 1 86 ? 1.184 -6.893 -8.742 1.00 98.69 86 VAL A C 1
ATOM 653 O O . VAL A 1 86 ? 1.396 -8.008 -9.217 1.00 98.69 86 VAL A O 1
ATOM 656 N N . VAL A 1 87 ? 1.112 -5.780 -9.472 1.00 98.81 87 VAL A N 1
ATOM 657 C CA . VAL A 1 87 ? 1.509 -5.692 -10.884 1.00 98.81 87 VAL A CA 1
ATOM 658 C C . VAL A 1 87 ? 2.721 -4.772 -10.981 1.00 98.81 87 VAL A C 1
ATOM 660 O O . VAL A 1 87 ? 2.698 -3.675 -10.422 1.00 98.81 87 VAL A O 1
ATOM 663 N N . ASN A 1 88 ? 3.786 -5.206 -11.657 1.00 98.62 88 ASN A N 1
ATOM 664 C CA . ASN A 1 88 ? 4.969 -4.371 -11.890 1.00 98.62 88 ASN A CA 1
ATOM 665 C C . ASN A 1 88 ? 4.853 -3.515 -13.164 1.00 98.62 88 ASN A C 1
ATOM 667 O O . ASN A 1 88 ? 3.890 -3.617 -13.923 1.00 98.62 88 ASN A O 1
ATOM 671 N N . SER A 1 89 ? 5.856 -2.672 -13.419 1.00 98.25 89 SER A N 1
ATOM 672 C CA . SER A 1 89 ? 5.911 -1.820 -14.618 1.00 98.25 89 SER A CA 1
ATOM 673 C C . SER A 1 89 ? 5.940 -2.604 -15.936 1.00 98.25 89 SER A C 1
ATOM 675 O O . SER A 1 89 ? 5.525 -2.074 -16.961 1.00 98.25 89 SER A O 1
ATOM 677 N N . ASN A 1 90 ? 6.373 -3.868 -15.909 1.00 98.50 90 ASN A N 1
ATOM 678 C CA . ASN A 1 90 ? 6.377 -4.771 -17.062 1.00 98.50 90 ASN A CA 1
ATOM 679 C C . ASN A 1 90 ? 5.048 -5.533 -17.230 1.00 98.50 90 ASN A C 1
ATOM 681 O O . ASN A 1 90 ? 4.945 -6.404 -18.091 1.00 98.50 90 ASN A O 1
ATOM 685 N N . GLY A 1 91 ? 4.043 -5.264 -16.390 1.00 98.44 91 GLY A N 1
ATOM 686 C CA . GLY A 1 91 ? 2.756 -5.962 -16.410 1.00 98.44 91 GLY A CA 1
ATOM 687 C C . GLY A 1 91 ? 2.794 -7.379 -15.829 1.00 98.44 91 GLY A C 1
ATOM 688 O O . GLY A 1 91 ? 1.835 -8.130 -15.985 1.00 98.44 91 GLY A O 1
ATOM 689 N N . ASN A 1 92 ? 3.883 -7.779 -15.168 1.00 98.69 92 ASN A N 1
ATOM 690 C CA . ASN A 1 92 ? 3.970 -9.082 -14.514 1.00 98.69 92 ASN A CA 1
ATOM 691 C C . ASN A 1 92 ? 3.248 -9.051 -13.164 1.00 98.69 92 ASN A C 1
ATOM 693 O O . ASN A 1 92 ? 3.284 -8.041 -12.458 1.00 98.69 92 ASN A O 1
ATOM 697 N N . ILE A 1 93 ? 2.630 -10.176 -12.806 1.00 98.44 93 ILE A N 1
ATOM 698 C CA . ILE A 1 93 ? 1.824 -10.333 -11.594 1.00 98.44 93 ILE A CA 1
ATOM 699 C C . ILE A 1 93 ? 2.601 -11.163 -10.574 1.00 98.44 93 ILE A C 1
ATOM 701 O O . ILE A 1 93 ? 3.114 -12.230 -10.909 1.00 98.44 93 ILE A O 1
ATOM 705 N N . PHE A 1 94 ? 2.639 -10.704 -9.324 1.00 98.06 94 PHE A N 1
ATOM 706 C CA . PHE A 1 94 ? 3.279 -11.422 -8.221 1.00 98.06 94 PHE A CA 1
ATOM 707 C C . PHE A 1 94 ? 2.365 -11.487 -7.002 1.00 98.06 94 PHE A C 1
ATOM 709 O O . PHE A 1 94 ? 1.581 -10.570 -6.754 1.00 98.06 94 PHE A O 1
ATOM 716 N N . LYS A 1 95 ? 2.510 -12.556 -6.217 1.00 96.88 95 LYS A N 1
ATOM 717 C CA . LYS A 1 95 ? 1.900 -12.706 -4.894 1.00 96.88 95 LYS A CA 1
ATOM 718 C C . LYS A 1 95 ? 2.999 -12.712 -3.837 1.00 96.88 95 LYS A C 1
ATOM 720 O O . LYS A 1 95 ? 3.987 -13.430 -3.985 1.00 96.88 95 LYS A O 1
ATOM 725 N N . TYR A 1 96 ? 2.818 -11.947 -2.766 1.00 94.31 96 TYR A N 1
ATOM 726 C CA . TYR A 1 96 ? 3.694 -12.004 -1.606 1.00 94.31 96 TYR A CA 1
ATOM 727 C C . TYR A 1 96 ? 3.404 -13.271 -0.795 1.00 94.31 96 TYR A C 1
ATOM 729 O O . TYR A 1 96 ? 2.305 -13.451 -0.264 1.00 94.31 96 TYR A O 1
ATOM 737 N N . ASN A 1 97 ? 4.400 -14.148 -0.698 1.00 83.50 97 ASN A N 1
ATOM 738 C CA . ASN A 1 97 ? 4.354 -15.307 0.180 1.00 83.50 97 ASN A CA 1
ATOM 739 C C . ASN A 1 97 ? 4.862 -14.868 1.554 1.00 83.50 97 ASN A C 1
ATOM 741 O O . ASN A 1 97 ? 6.070 -14.762 1.759 1.00 83.50 97 ASN A O 1
ATOM 745 N N . SER A 1 98 ? 3.962 -14.598 2.498 1.00 70.00 98 SER A N 1
ATOM 746 C CA . SER A 1 98 ? 4.363 -14.493 3.900 1.00 70.00 98 SER A CA 1
ATOM 747 C C . SER A 1 98 ? 4.942 -15.849 4.301 1.00 70.00 98 SER A C 1
ATOM 749 O O . SER A 1 98 ? 4.220 -16.845 4.253 1.00 70.00 98 SER A O 1
ATOM 751 N N . ALA A 1 99 ? 6.237 -15.921 4.624 1.00 55.06 99 ALA A N 1
ATOM 752 C CA . ALA A 1 99 ? 6.799 -17.127 5.219 1.00 55.06 99 ALA A CA 1
ATOM 753 C C . ALA A 1 99 ? 5.959 -17.443 6.462 1.00 55.06 99 ALA A C 1
ATOM 755 O O . ALA A 1 99 ? 5.837 -16.600 7.349 1.00 55.06 99 ALA A O 1
ATOM 756 N N . VAL A 1 100 ? 5.290 -18.594 6.454 1.00 47.00 100 VAL A N 1
ATOM 757 C CA . VAL A 1 100 ? 4.473 -19.045 7.579 1.00 47.00 100 VAL A CA 1
ATOM 758 C C . VAL A 1 100 ? 5.439 -19.252 8.744 1.00 47.00 100 VAL A C 1
ATOM 760 O O . VAL A 1 100 ? 6.289 -20.138 8.673 1.00 47.00 100 VAL A O 1
ATOM 763 N N . GLY A 1 101 ? 5.371 -18.371 9.739 1.00 38.75 101 GLY A N 1
ATOM 764 C CA . GLY A 1 101 ? 5.976 -18.556 11.055 1.00 38.75 101 GLY A CA 1
ATOM 765 C C . GLY A 1 101 ? 4.912 -19.032 12.021 1.00 38.75 101 GLY A C 1
ATOM 766 O O . GLY A 1 101 ? 3.804 -18.449 11.966 1.00 38.75 101 GLY A O 1
#

Radius of gyration: 28.56 Å; chains: 1; bounding box: 68×65×60 Å

Secondary structure (DSSP, 8-state):
-PPP---SGGGTTGGGSSSS----PPP--PPP--S--EEEEEE-TTS-EEEEETTSEEEEE-SSSEEEEEEE-SEEEE-TTS-EEEE-TT--EEE------

Sequence (101 aa):
MKPLFNTPFKQALLALFSFALSQCLPAQTWSLVKGIAAQDIAVGKNGSVWATGINNVIYRWDGLSWETMPGSATRIA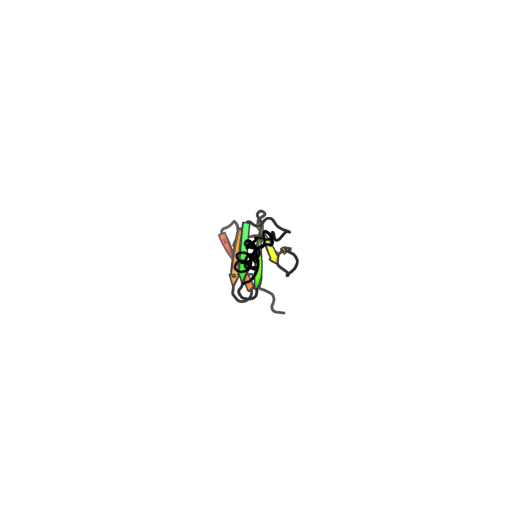VDPNGAAWVVNSNGNIFKYNSAVG

pLDDT: mean 82.37, std 22.67, range [32.62, 98.81]

Foldseek 3Di:
DDDDDDDDCPPPPVVVVDPDPPPVPPPDDDDDPDAAAFQEKEAALVGWIWTAGPVQWIWTDPPRYTDTDDDGANYWYAYNVGWIWGAHPVRDIDIDDDPDD